Protein AF-A0A5C9AFG9-F1 (afdb_monomer)

InterPro domains:
  IPR008920 Transcription regulator FadR/GntR, C-terminal [G3DSA:1.20.120.530] (1-83)
  IPR008920 Transcription regulator FadR/GntR, C-terminal [SSF48008] (1-80)
  IPR011711 GntR, C-terminal [PF07729] (1-72)

Mean predicted aligned error: 6.06 Å

Radius of gyration: 15.88 Å; Cα contacts (8 Å, |Δi|>4): 44; chains: 1; bounding box: 35×31×38 Å

Solvent-accessible surface area (backbone atoms only — not comparable to full-atom values): 6153 Å² total; per-residue (Å²): 111,56,68,81,66,75,40,68,67,60,36,49,54,49,53,53,53,49,52,53,52,75,70,29,69,68,53,52,56,62,52,67,73,58,77,45,73,65,57,52,52,52,54,52,49,38,53,50,48,28,50,54,22,53,75,70,67,36,66,67,54,26,52,51,33,48,49,52,40,53,50,54,50,50,55,57,52,49,74,75,41,70,74,85,42,93,84,52,68,66,79,78,69,65,85,80,65,78,82,70,74,84,114

pLDDT: mean 86.75, std 11.48, range [39.62, 98.06]

Foldseek 3Di:
DQVVVVDPVSVVVVVVVVVCLVPPPVNVVLCVVVPDPVNVVVLVVLVVQLVVCVVVVPPVSNVQSVLVSVVSVVVSSVVSDPCVDPPDPVVVVDDDDPVVPVD

Structure (mmCIF, N/CA/C/O backbone):
data_AF-A0A5C9AFG9-F1
#
_entry.id   AF-A0A5C9AFG9-F1
#
loop_
_atom_site.group_PDB
_atom_site.id
_atom_site.type_symbol
_atom_site.label_atom_id
_atom_site.label_alt_id
_atom_site.label_comp_id
_atom_site.label_asym_id
_atom_site.label_entity_id
_atom_site.label_seq_id
_atom_site.pdbx_PDB_ins_code
_atom_site.Cartn_x
_atom_site.Cartn_y
_atom_site.Cartn_z
_atom_site.occupancy
_atom_site.B_iso_or_equiv
_atom_site.auth_seq_id
_atom_site.auth_comp_id
_atom_site.auth_asym_id
_atom_site.auth_atom_id
_atom_site.pdbx_PDB_model_num
ATOM 1 N N . ILE A 1 1 ? -3.779 6.088 8.486 1.00 89.94 1 ILE A N 1
ATOM 2 C CA . ILE A 1 1 ? -4.187 4.746 8.984 1.00 89.94 1 ILE A CA 1
ATOM 3 C C . ILE A 1 1 ? -3.295 4.300 10.140 1.00 89.94 1 ILE A C 1
ATOM 5 O O . ILE A 1 1 ? -3.835 4.101 11.216 1.00 89.94 1 ILE A O 1
ATOM 9 N N . ALA A 1 2 ? -1.966 4.207 9.975 1.00 92.06 2 ALA A N 1
ATOM 10 C CA . ALA A 1 2 ? -1.059 3.774 11.050 1.00 92.06 2 ALA A CA 1
ATOM 11 C C . ALA A 1 2 ? -1.222 4.573 12.361 1.00 92.06 2 ALA A C 1
ATOM 13 O O . ALA A 1 2 ? -1.357 3.978 13.422 1.00 92.06 2 ALA A O 1
ATOM 14 N N . GLU A 1 3 ? -1.319 5.904 12.303 1.00 94.94 3 GLU A N 1
ATOM 15 C CA . GLU A 1 3 ? -1.514 6.745 13.502 1.00 94.94 3 GLU A CA 1
ATOM 16 C C . GLU A 1 3 ? -2.829 6.460 14.244 1.00 94.94 3 GLU A C 1
ATOM 18 O O . GLU A 1 3 ? -2.867 6.509 15.471 1.00 94.94 3 GLU A O 1
ATOM 23 N N . ALA A 1 4 ? -3.885 6.065 13.524 1.00 92.00 4 ALA A N 1
ATOM 24 C CA . ALA A 1 4 ? -5.177 5.712 14.117 1.00 92.00 4 ALA A CA 1
ATOM 25 C C . ALA A 1 4 ? -5.125 4.414 14.945 1.00 92.00 4 ALA A C 1
ATOM 27 O O . ALA A 1 4 ? -6.065 4.113 15.674 1.00 92.00 4 ALA A O 1
ATOM 28 N N . THR A 1 5 ? -4.036 3.642 14.852 1.00 90.69 5 THR A N 1
ATOM 29 C CA . THR A 1 5 ? -3.819 2.452 15.689 1.00 90.69 5 THR A CA 1
ATOM 30 C C . THR A 1 5 ? -3.345 2.799 17.101 1.00 90.69 5 THR A C 1
ATOM 32 O O . THR A 1 5 ? -3.291 1.912 17.948 1.00 90.69 5 THR A O 1
ATOM 35 N N . HIS A 1 6 ? -2.967 4.062 17.354 1.00 92.06 6 HIS A N 1
ATOM 36 C CA . HIS A 1 6 ? -2.340 4.514 18.602 1.00 92.06 6 HIS A CA 1
ATOM 37 C C . HIS A 1 6 ? -1.091 3.702 19.004 1.00 92.06 6 HIS A C 1
ATOM 39 O O . HIS A 1 6 ? -0.702 3.678 20.169 1.00 92.06 6 HIS A O 1
ATOM 45 N N . ASN A 1 7 ? -0.433 3.064 18.031 1.00 96.44 7 ASN A N 1
ATOM 46 C CA . ASN A 1 7 ? 0.807 2.323 18.219 1.00 96.44 7 ASN A CA 1
ATOM 47 C C . ASN A 1 7 ? 1.980 3.132 17.649 1.00 96.44 7 ASN A C 1
ATOM 49 O O . ASN A 1 7 ? 2.203 3.164 16.439 1.00 96.44 7 ASN A O 1
ATOM 53 N N . SER A 1 8 ? 2.727 3.801 18.529 1.00 96.12 8 SER A N 1
ATOM 54 C CA . SER A 1 8 ? 3.851 4.664 18.144 1.00 96.12 8 SER A CA 1
ATOM 55 C C . SER A 1 8 ? 4.968 3.908 17.422 1.00 96.12 8 SER A C 1
ATOM 57 O O . SER A 1 8 ? 5.549 4.441 16.481 1.00 96.12 8 SER A O 1
ATOM 59 N N . MET A 1 9 ? 5.228 2.657 17.806 1.00 96.56 9 MET A N 1
ATOM 60 C CA . MET A 1 9 ? 6.228 1.814 17.149 1.00 96.56 9 MET A CA 1
ATOM 61 C C . MET A 1 9 ? 5.818 1.482 15.707 1.00 96.56 9 MET A C 1
ATOM 63 O O . MET A 1 9 ? 6.629 1.631 14.797 1.00 96.56 9 MET A O 1
ATOM 67 N N . LEU A 1 10 ? 4.547 1.130 15.471 1.00 95.06 10 LEU A N 1
ATOM 68 C CA . LEU A 1 10 ? 4.026 0.886 14.118 1.00 95.06 10 LEU A CA 1
ATOM 69 C C . LEU A 1 10 ? 4.152 2.134 13.234 1.00 95.06 10 LEU A C 1
ATOM 71 O O . LEU A 1 10 ? 4.521 2.040 12.065 1.00 95.06 10 LEU A O 1
ATOM 75 N N . VAL A 1 11 ? 3.830 3.303 13.792 1.00 97.25 11 VAL A N 1
ATOM 76 C CA . VAL A 1 11 ? 3.935 4.580 13.079 1.00 97.25 11 VAL A CA 1
ATOM 77 C C . VAL A 1 11 ? 5.379 4.854 12.668 1.00 97.25 11 VAL A C 1
ATOM 79 O O . VAL A 1 11 ? 5.614 5.233 11.521 1.00 97.25 11 VAL A O 1
ATOM 82 N N . GLU A 1 12 ? 6.336 4.638 13.568 1.00 97.12 12 GLU A N 1
ATOM 83 C CA . GLU A 1 12 ? 7.752 4.879 13.289 1.00 97.12 12 GLU A CA 1
ATOM 84 C C . GLU A 1 12 ? 8.300 3.926 12.222 1.00 97.12 12 GLU A C 1
ATOM 86 O O . GLU A 1 12 ? 8.882 4.374 11.235 1.00 97.12 12 GLU A O 1
ATOM 91 N N . LEU A 1 13 ? 8.020 2.624 12.349 1.00 96.06 13 LEU A N 1
ATOM 92 C CA . LEU A 1 13 ? 8.407 1.633 11.341 1.00 96.06 13 LEU A CA 1
ATOM 93 C C . LEU A 1 13 ? 7.829 1.967 9.964 1.00 96.06 13 LEU A C 1
ATOM 95 O O . LEU A 1 13 ? 8.531 1.891 8.955 1.00 96.06 13 LEU A O 1
ATOM 99 N N . PHE A 1 14 ? 6.557 2.372 9.912 1.00 94.69 14 PHE A N 1
ATOM 100 C CA . PHE A 1 14 ? 5.926 2.769 8.659 1.00 94.69 14 PHE A CA 1
ATOM 101 C C . PHE A 1 14 ? 6.631 3.981 8.038 1.00 94.69 14 PHE A C 1
ATOM 103 O O . PHE A 1 14 ? 6.967 3.943 6.855 1.00 94.69 14 PHE A O 1
ATOM 110 N N . ARG A 1 15 ? 6.916 5.029 8.823 1.00 95.38 15 ARG A N 1
ATOM 111 C CA . ARG A 1 15 ? 7.625 6.228 8.341 1.00 95.38 15 ARG A CA 1
ATOM 112 C C . ARG A 1 15 ? 9.012 5.893 7.802 1.00 95.38 15 ARG A C 1
ATOM 114 O O . ARG A 1 15 ? 9.361 6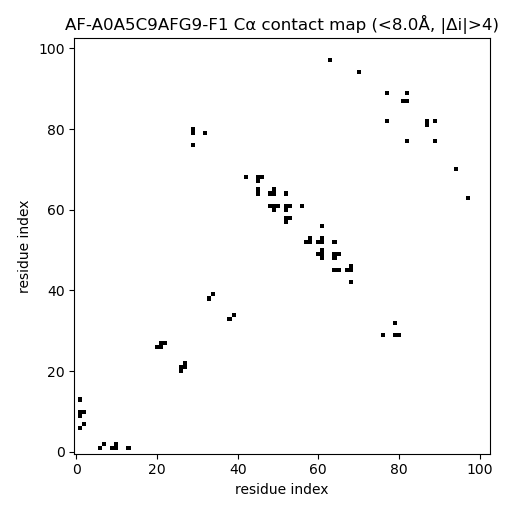.354 6.718 1.00 95.38 15 ARG A O 1
ATOM 121 N N . GLN A 1 16 ? 9.766 5.055 8.509 1.00 96.12 16 GLN A N 1
ATOM 122 C CA . GLN A 1 16 ? 11.079 4.606 8.057 1.00 96.12 16 GLN A CA 1
ATOM 123 C C . GLN A 1 16 ? 10.984 3.819 6.739 1.00 96.12 16 GLN A C 1
ATOM 125 O O . GLN A 1 16 ? 11.708 4.113 5.788 1.00 96.12 16 GLN A O 1
ATOM 130 N N . SER A 1 17 ? 10.042 2.874 6.643 1.00 94.50 17 SER A N 1
ATOM 131 C CA . SER A 1 17 ? 9.822 2.100 5.414 1.00 94.50 17 SER A CA 1
ATOM 132 C C . SER A 1 17 ? 9.437 2.987 4.224 1.00 94.50 17 SER A C 1
ATOM 134 O O . SER A 1 17 ? 9.879 2.757 3.097 1.00 94.50 17 SER A O 1
ATOM 136 N N . TRP A 1 18 ? 8.664 4.046 4.481 1.00 93.50 18 TRP A N 1
ATOM 137 C CA . TRP A 1 18 ? 8.254 5.008 3.468 1.00 93.50 18 TRP A CA 1
ATOM 138 C C . TRP A 1 18 ? 9.445 5.803 2.931 1.00 93.50 18 TRP A C 1
ATOM 140 O O . TRP A 1 18 ? 9.587 5.948 1.719 1.00 93.50 18 TRP A O 1
ATOM 150 N N . GLN A 1 19 ? 10.351 6.234 3.813 1.00 94.94 19 GLN A N 1
ATOM 151 C CA . GLN A 1 19 ? 11.589 6.900 3.403 1.00 94.94 19 GLN A CA 1
ATOM 152 C C . GLN A 1 19 ? 12.470 5.996 2.537 1.00 94.94 19 GLN A C 1
ATOM 154 O O . GLN A 1 19 ? 13.026 6.463 1.546 1.00 94.94 19 GLN A O 1
ATOM 159 N N . TRP A 1 20 ? 12.599 4.707 2.865 1.00 93.62 20 TRP A N 1
ATOM 160 C CA . TRP A 1 20 ? 13.353 3.775 2.018 1.00 93.62 20 TRP A CA 1
ATOM 161 C C . TRP A 1 20 ? 12.731 3.627 0.635 1.00 93.62 20 TRP A C 1
ATOM 163 O O . TRP A 1 20 ? 13.452 3.632 -0.357 1.00 93.62 20 TRP A O 1
ATOM 173 N N . ARG A 1 21 ? 11.400 3.543 0.563 1.00 90.81 21 ARG A N 1
ATOM 174 C CA . ARG A 1 21 ? 10.659 3.472 -0.700 1.00 90.81 21 ARG A CA 1
ATOM 175 C C . ARG A 1 21 ? 10.884 4.717 -1.559 1.00 90.81 21 ARG A C 1
ATOM 177 O O . ARG A 1 21 ? 11.197 4.584 -2.736 1.00 90.81 21 ARG A O 1
ATOM 184 N N . GLU A 1 22 ? 10.736 5.912 -0.989 1.00 89.50 22 GLU A N 1
ATOM 185 C CA . GLU A 1 22 ? 10.886 7.174 -1.730 1.00 89.50 22 GLU A CA 1
ATOM 186 C C . GLU A 1 22 ? 12.317 7.426 -2.211 1.00 89.50 22 GLU A C 1
ATOM 188 O O . GLU A 1 22 ? 12.498 8.036 -3.259 1.00 89.50 22 GLU A O 1
ATOM 193 N N . ASN A 1 23 ? 13.323 6.923 -1.491 1.00 92.19 23 ASN A N 1
ATOM 194 C CA . ASN A 1 23 ? 14.733 7.092 -1.848 1.00 92.19 23 ASN A CA 1
ATOM 195 C C . ASN A 1 23 ? 15.314 5.922 -2.660 1.00 92.19 23 ASN A C 1
ATOM 197 O O . ASN A 1 23 ? 16.511 5.918 -2.941 1.00 92.19 23 ASN A O 1
ATOM 201 N N . ASN A 1 24 ? 14.511 4.919 -3.028 1.00 92.50 24 ASN A N 1
ATOM 202 C CA . ASN A 1 24 ? 14.982 3.769 -3.794 1.00 92.50 24 ASN A CA 1
ATOM 203 C C . ASN A 1 24 ? 14.966 4.084 -5.309 1.00 92.50 24 ASN A C 1
ATOM 205 O O . ASN A 1 24 ? 13.883 4.242 -5.879 1.00 92.50 24 ASN A O 1
ATOM 209 N N . PRO A 1 25 ? 16.128 4.121 -5.998 1.00 90.19 25 PRO A N 1
ATOM 210 C CA . PRO A 1 25 ? 16.189 4.447 -7.426 1.00 90.19 25 PRO A CA 1
ATOM 211 C C . PRO A 1 25 ? 15.383 3.493 -8.315 1.00 90.19 25 PRO A C 1
ATOM 213 O O . PRO A 1 25 ? 14.741 3.935 -9.265 1.00 90.19 25 PRO A O 1
ATOM 216 N N . MET A 1 26 ? 15.363 2.199 -7.981 1.00 84.75 26 MET A N 1
ATOM 217 C CA . MET A 1 26 ? 14.574 1.197 -8.703 1.00 84.75 26 MET A CA 1
ATOM 218 C C . MET A 1 26 ? 13.074 1.465 -8.538 1.00 84.75 26 MET A C 1
ATOM 220 O O . MET A 1 26 ? 12.329 1.420 -9.514 1.00 84.75 26 MET A O 1
ATOM 224 N N . TRP A 1 27 ? 12.635 1.836 -7.330 1.00 86.06 27 TRP A N 1
ATOM 225 C CA . TRP A 1 27 ? 11.240 2.200 -7.077 1.00 86.06 27 TRP A CA 1
ATOM 226 C C . TRP A 1 27 ? 10.803 3.420 -7.897 1.00 86.06 27 TRP A C 1
ATOM 228 O O . TRP A 1 27 ? 9.736 3.398 -8.514 1.00 86.06 27 TRP A O 1
ATOM 238 N N . ILE A 1 28 ? 11.637 4.466 -7.924 1.00 87.12 28 ILE A N 1
ATOM 239 C CA . ILE A 1 28 ? 11.396 5.697 -8.690 1.00 87.12 28 ILE A CA 1
ATOM 240 C C . ILE A 1 28 ? 11.291 5.384 -10.187 1.00 87.12 28 ILE A C 1
ATOM 242 O O . ILE A 1 28 ? 10.342 5.819 -10.839 1.00 87.12 28 ILE A O 1
ATOM 246 N N . GLN A 1 29 ? 12.235 4.606 -10.725 1.00 84.25 29 GLN A N 1
ATOM 247 C CA . GLN A 1 29 ? 12.246 4.231 -12.137 1.00 84.25 29 GLN A CA 1
ATOM 248 C C . GLN A 1 29 ? 10.998 3.431 -12.513 1.00 84.25 29 GLN A C 1
ATOM 250 O O . GLN A 1 29 ? 10.309 3.786 -13.466 1.00 84.25 29 GLN A O 1
ATOM 255 N N . LEU A 1 30 ? 10.655 2.409 -11.728 1.00 81.62 30 LEU A N 1
ATOM 256 C CA . LEU A 1 30 ? 9.480 1.576 -11.971 1.00 81.62 30 LEU A CA 1
ATOM 257 C C . LEU A 1 30 ? 8.180 2.397 -11.927 1.00 81.62 30 LEU A C 1
ATOM 259 O O . LEU A 1 30 ? 7.302 2.224 -12.767 1.00 81.62 30 LEU A O 1
ATOM 263 N N . HIS A 1 31 ? 8.078 3.352 -10.996 1.00 82.12 31 HIS A N 1
ATOM 264 C CA . HIS A 1 31 ? 6.903 4.219 -10.875 1.00 82.12 31 HIS A CA 1
ATOM 265 C C . HIS A 1 31 ? 6.796 5.285 -11.966 1.00 82.12 31 HIS A C 1
ATOM 267 O O . HIS A 1 31 ? 5.690 5.757 -12.220 1.00 82.12 31 HIS A O 1
ATOM 273 N N . SER A 1 32 ? 7.889 5.635 -12.650 1.00 82.75 32 SER A N 1
ATOM 274 C CA . SER A 1 32 ? 7.841 6.565 -13.788 1.00 82.75 32 SER A CA 1
ATOM 275 C C . SER A 1 32 ? 7.000 6.032 -14.957 1.00 82.75 32 SER A C 1
ATOM 277 O O . SER A 1 32 ? 6.435 6.811 -15.720 1.00 82.75 32 SER A O 1
ATOM 279 N N . HIS A 1 33 ? 6.848 4.707 -15.055 1.00 78.44 33 HIS A N 1
ATOM 280 C CA . HIS A 1 33 ? 6.020 4.045 -16.065 1.00 78.44 33 HIS A CA 1
ATOM 281 C C . HIS A 1 33 ? 4.533 3.966 -15.676 1.00 78.44 33 HIS A C 1
ATOM 283 O O . HIS A 1 33 ? 3.694 3.641 -16.513 1.00 78.44 33 HIS A O 1
ATOM 289 N N . LEU A 1 34 ? 4.183 4.294 -14.425 1.00 74.38 34 LEU A N 1
ATOM 290 C CA . LEU A 1 34 ? 2.832 4.144 -13.868 1.00 74.38 34 LEU A CA 1
ATOM 291 C C . LEU A 1 34 ? 1.931 5.370 -14.060 1.00 74.38 34 LEU A C 1
ATOM 293 O O . LEU A 1 34 ? 0.842 5.424 -13.488 1.00 74.38 34 LEU A O 1
ATOM 297 N N . ASP A 1 35 ? 2.341 6.349 -14.867 1.00 67.12 35 ASP A N 1
ATOM 298 C CA . ASP A 1 35 ? 1.577 7.584 -15.091 1.00 67.12 35 ASP A CA 1
ATOM 299 C C . ASP A 1 35 ? 0.336 7.410 -16.000 1.00 67.12 35 ASP A C 1
ATOM 301 O O . ASP A 1 35 ? -0.295 8.385 -16.418 1.00 67.12 35 ASP A O 1
ATOM 305 N N . ASP A 1 36 ? -0.065 6.163 -16.270 1.00 73.19 36 ASP A N 1
ATOM 306 C CA . ASP A 1 36 ? -1.273 5.827 -17.019 1.00 73.19 36 ASP A CA 1
ATOM 307 C C . ASP A 1 36 ? -2.554 6.240 -16.261 1.00 73.19 36 ASP A C 1
ATOM 309 O O . ASP A 1 36 ? -2.795 5.913 -15.092 1.00 73.19 36 ASP A O 1
ATOM 313 N N . SER A 1 37 ? -3.435 6.940 -16.976 1.00 72.31 37 SER A N 1
ATOM 314 C CA . SER A 1 37 ? -4.762 7.336 -16.510 1.00 72.31 37 SER A CA 1
ATOM 315 C C . SER A 1 37 ? -5.651 6.156 -16.094 1.00 72.31 37 SER A C 1
ATOM 317 O O . SER A 1 37 ? -6.514 6.337 -15.229 1.00 72.31 37 SER A O 1
ATOM 319 N N . LEU A 1 38 ? -5.469 4.970 -16.690 1.00 82.19 38 LEU A N 1
ATOM 320 C CA . LEU A 1 38 ? -6.253 3.782 -16.360 1.00 82.19 38 LEU A CA 1
ATOM 321 C C . LEU A 1 38 ? -5.833 3.211 -15.003 1.00 82.19 38 LEU A C 1
ATOM 323 O O . LEU A 1 38 ? -6.684 3.063 -14.125 1.00 82.19 38 LEU A O 1
ATOM 327 N N . TYR A 1 39 ? -4.527 3.016 -14.794 1.00 85.06 39 TYR A N 1
ATOM 328 C CA . TYR A 1 39 ? -3.982 2.548 -13.516 1.00 85.06 39 TYR A CA 1
ATOM 329 C C . TYR A 1 39 ? -4.429 3.432 -12.351 1.00 85.06 39 TYR A C 1
ATOM 331 O O . TYR A 1 39 ? -4.885 2.951 -11.315 1.00 85.06 39 TYR A O 1
ATOM 339 N N . ARG A 1 40 ? -4.371 4.756 -12.540 1.00 86.50 40 ARG A N 1
ATOM 340 C CA . ARG A 1 40 ? -4.787 5.721 -11.517 1.00 86.50 40 ARG A CA 1
ATOM 341 C C . ARG A 1 40 ? -6.257 5.553 -11.116 1.00 86.50 40 ARG A C 1
ATOM 343 O O . ARG A 1 40 ? -6.591 5.759 -9.948 1.00 86.50 40 ARG A O 1
ATOM 350 N N . LYS A 1 41 ? -7.144 5.185 -12.051 1.00 91.19 41 LYS A N 1
ATOM 351 C CA . LYS A 1 41 ? -8.565 4.924 -11.753 1.00 91.19 41 LYS A CA 1
ATOM 352 C C . LYS A 1 41 ? -8.744 3.650 -10.933 1.00 91.19 41 LYS A C 1
ATOM 354 O O . LYS A 1 41 ? -9.512 3.674 -9.973 1.00 91.19 41 LYS A O 1
ATOM 359 N N . GLU A 1 42 ? -8.044 2.580 -11.293 1.00 91.81 42 GLU A N 1
ATOM 360 C CA . GLU A 1 42 ? -8.079 1.296 -10.580 1.00 91.81 42 GLU A CA 1
ATOM 361 C C . GLU A 1 42 ? -7.523 1.450 -9.162 1.00 91.81 42 GLU A C 1
ATOM 363 O O . GLU A 1 42 ? -8.209 1.133 -8.192 1.00 91.81 42 GLU A O 1
ATOM 368 N N . TRP A 1 43 ? -6.358 2.089 -9.034 1.00 92.69 43 TRP A N 1
ATOM 369 C CA . TRP A 1 43 ? -5.738 2.420 -7.753 1.00 92.69 43 TRP A CA 1
ATOM 370 C C . TRP A 1 43 ? -6.682 3.237 -6.860 1.00 92.69 43 TRP A C 1
ATOM 372 O O . TRP A 1 43 ? -6.893 2.911 -5.694 1.00 92.69 43 TRP A O 1
ATOM 382 N N . LEU A 1 44 ? -7.333 4.272 -7.403 1.00 94.88 44 LEU A N 1
ATOM 383 C CA . LEU A 1 44 ? -8.322 5.043 -6.646 1.00 94.88 44 LEU A CA 1
ATOM 384 C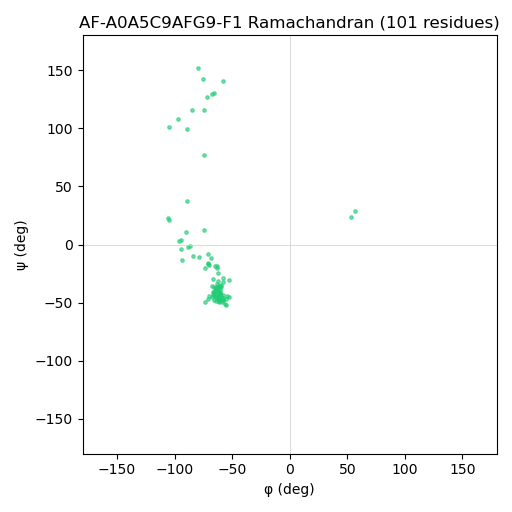 C . LEU A 1 44 ? -9.528 4.183 -6.223 1.00 94.88 44 LEU A C 1
ATOM 386 O O . LEU A 1 44 ? -10.106 4.413 -5.158 1.00 94.88 44 LEU A O 1
ATOM 390 N N . GLY A 1 45 ? -9.922 3.216 -7.052 1.00 96.94 45 GLY A N 1
ATOM 391 C CA . GLY A 1 45 ? -10.951 2.227 -6.741 1.00 96.94 45 GLY A CA 1
ATOM 392 C C . GLY A 1 45 ? -10.598 1.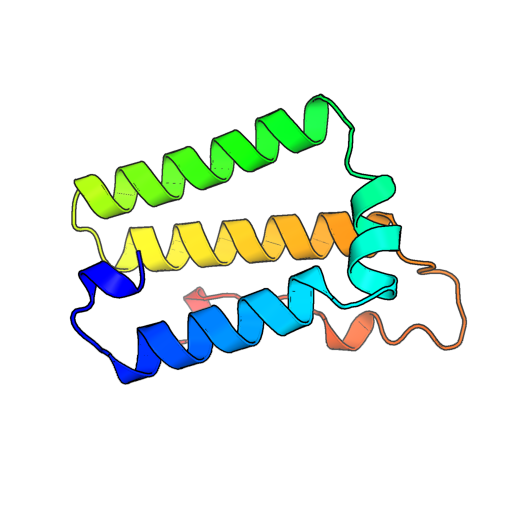399 -5.507 1.00 96.94 45 GLY A C 1
ATOM 393 O O . GLY A 1 45 ? -11.406 1.329 -4.579 1.00 96.94 45 GLY A O 1
ATOM 394 N N . ASP A 1 46 ? -9.382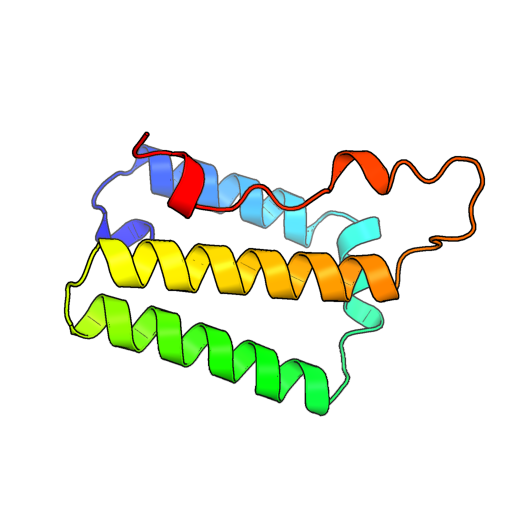 0.861 -5.454 1.00 97.56 46 ASP A N 1
ATOM 395 C CA . ASP A 1 46 ? -8.876 0.095 -4.309 1.00 97.56 46 ASP A CA 1
ATOM 396 C C . ASP A 1 46 ? -8.906 0.925 -3.018 1.00 97.56 46 ASP A C 1
ATOM 398 O O . ASP A 1 46 ? -9.446 0.502 -1.990 1.00 97.56 46 ASP A O 1
ATOM 402 N N . HIS A 1 47 ? -8.406 2.163 -3.080 1.00 97.38 47 HIS A N 1
ATOM 403 C CA . HIS A 1 47 ? -8.378 3.072 -1.928 1.00 97.38 47 HIS A CA 1
ATOM 404 C C . HIS A 1 47 ? -9.778 3.416 -1.410 1.00 97.38 47 HIS A C 1
ATOM 406 O O . HIS A 1 47 ? -9.990 3.492 -0.196 1.00 97.38 47 HIS A O 1
ATOM 412 N N . LYS A 1 48 ? -10.769 3.561 -2.300 1.00 98.00 48 LYS A N 1
ATOM 413 C CA . LYS A 1 48 ? -12.174 3.749 -1.899 1.00 98.00 48 LYS A CA 1
ATOM 414 C C . LYS A 1 48 ? -12.722 2.537 -1.148 1.00 98.00 48 LYS A C 1
ATOM 416 O O . LYS A 1 48 ? -13.465 2.726 -0.186 1.00 98.00 48 LYS A O 1
ATOM 421 N N . GLN A 1 49 ? -12.362 1.317 -1.550 1.00 98.06 49 GLN A N 1
ATOM 422 C CA . GLN A 1 49 ? -12.801 0.097 -0.863 1.00 98.06 49 GLN A CA 1
ATOM 423 C C . GLN A 1 49 ? -12.193 -0.009 0.539 1.00 98.06 49 GLN A C 1
ATOM 425 O O . GLN A 1 49 ? -12.923 -0.254 1.502 1.00 98.06 49 GLN A O 1
ATOM 430 N N . ILE A 1 50 ? -10.889 0.263 0.671 1.00 97.94 50 ILE A N 1
ATOM 431 C CA . ILE A 1 50 ? -10.200 0.321 1.969 1.00 97.94 50 ILE A CA 1
ATOM 432 C C . ILE A 1 50 ? -10.892 1.336 2.882 1.00 97.94 50 ILE A C 1
ATOM 434 O O . ILE A 1 50 ? -11.264 1.013 4.012 1.00 97.94 50 ILE A O 1
ATOM 438 N N . LEU A 1 51 ? -11.112 2.557 2.387 1.00 97.38 51 LEU A N 1
ATOM 439 C CA . LEU A 1 51 ? -11.750 3.616 3.163 1.00 97.38 51 LEU A CA 1
ATOM 440 C C . LEU A 1 51 ? -13.178 3.236 3.581 1.00 97.38 51 LEU A C 1
ATOM 442 O O . LEU A 1 51 ? -13.548 3.431 4.738 1.00 97.38 51 LEU A O 1
ATOM 446 N N . ALA A 1 52 ? -13.970 2.659 2.675 1.00 98.00 52 ALA A N 1
ATOM 447 C CA . ALA A 1 52 ? -15.331 2.225 2.975 1.00 98.00 52 ALA A CA 1
ATOM 448 C C . ALA A 1 52 ? -15.369 1.151 4.076 1.00 98.00 52 ALA A C 1
ATOM 450 O O . ALA A 1 52 ? -16.220 1.220 4.965 1.00 98.00 52 ALA A O 1
ATOM 451 N N . ALA A 1 53 ? -14.444 0.186 4.051 1.00 97.94 53 ALA A N 1
ATOM 452 C CA . ALA A 1 53 ? -14.340 -0.843 5.083 1.00 97.94 53 ALA A CA 1
ATOM 453 C C . ALA A 1 53 ? -13.926 -0.261 6.447 1.00 97.94 53 ALA A C 1
ATOM 455 O O . ALA A 1 53 ? -14.511 -0.610 7.474 1.00 97.94 53 ALA A O 1
ATOM 456 N N . LEU A 1 54 ? -12.986 0.693 6.455 1.00 96.56 54 LEU A N 1
ATOM 457 C CA . LEU A 1 54 ? -12.573 1.406 7.668 1.00 96.56 54 LEU A CA 1
ATOM 458 C C . LEU A 1 54 ? -13.713 2.236 8.275 1.00 96.56 54 LEU A C 1
ATOM 460 O O . LEU A 1 54 ? -13.924 2.179 9.484 1.00 96.56 54 LEU A O 1
ATOM 464 N N . ILE A 1 55 ? -14.487 2.958 7.454 1.00 97.31 55 ILE A N 1
ATOM 465 C CA . ILE A 1 55 ? -15.659 3.733 7.908 1.00 97.31 55 ILE A CA 1
ATOM 466 C C . ILE A 1 55 ? -16.699 2.816 8.559 1.00 97.31 55 ILE A C 1
ATOM 468 O O . ILE A 1 55 ? -17.257 3.151 9.604 1.00 97.31 55 ILE A O 1
ATOM 472 N N . LYS A 1 56 ? -16.930 1.636 7.973 1.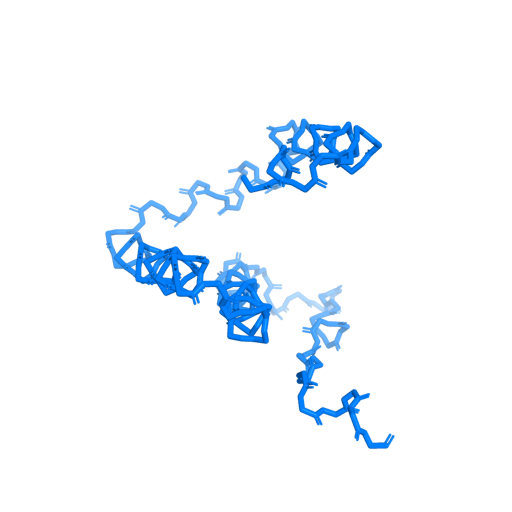00 97.44 56 LYS A N 1
ATOM 473 C CA . LYS A 1 56 ? -17.828 0.609 8.523 1.00 97.44 56 LYS A CA 1
ATOM 474 C C . LYS A 1 56 ? -17.279 -0.077 9.778 1.00 97.44 56 LYS A C 1
ATOM 476 O O . LYS A 1 56 ? -18.016 -0.828 10.408 1.00 97.44 56 LYS A O 1
ATOM 481 N N . LYS A 1 57 ? -16.017 0.179 10.148 1.00 95.88 57 LYS A N 1
ATOM 482 C CA . LYS A 1 57 ? -15.294 -0.488 11.243 1.00 95.88 57 LYS A CA 1
ATOM 483 C C . LYS A 1 57 ? -15.240 -2.013 11.084 1.00 95.88 57 LYS A C 1
ATOM 485 O O . LYS A 1 57 ? -15.156 -2.739 12.072 1.00 95.88 57 LYS A O 1
ATOM 490 N N . ASP A 1 58 ? -15.264 -2.500 9.846 1.00 97.00 58 ASP A N 1
ATOM 491 C CA . ASP A 1 58 ? -15.140 -3.925 9.549 1.00 97.00 58 ASP A CA 1
ATOM 492 C C . ASP A 1 58 ? -13.660 -4.282 9.385 1.00 97.00 58 ASP A C 1
ATOM 494 O O . ASP A 1 58 ? -13.046 -4.046 8.342 1.00 97.00 58 ASP A O 1
ATOM 498 N N . ALA A 1 59 ? -13.076 -4.840 10.446 1.00 93.88 59 ALA A N 1
ATOM 499 C CA . ALA A 1 59 ? -11.662 -5.192 10.473 1.00 93.88 59 ALA A CA 1
ATOM 500 C C . ALA A 1 59 ? -11.293 -6.268 9.436 1.00 93.88 59 ALA A C 1
ATOM 502 O O . ALA A 1 59 ? -10.212 -6.196 8.846 1.00 93.88 59 ALA A O 1
ATOM 503 N N . ARG A 1 60 ? -12.175 -7.249 9.185 1.00 94.88 60 ARG A N 1
ATOM 504 C CA . ARG A 1 60 ? -11.906 -8.326 8.218 1.00 94.88 60 ARG A CA 1
ATOM 505 C C . ARG A 1 60 ? -11.954 -7.778 6.799 1.00 94.88 60 ARG A C 1
ATOM 507 O O . ARG A 1 60 ? -11.020 -8.004 6.034 1.00 94.88 60 ARG A O 1
ATOM 514 N N . ALA A 1 61 ? -12.985 -6.997 6.480 1.00 95.25 61 ALA A N 1
ATOM 515 C CA . ALA A 1 61 ? -13.107 -6.363 5.173 1.00 95.25 61 ALA A CA 1
ATOM 516 C C . ALA A 1 61 ? -11.976 -5.358 4.915 1.00 95.25 61 ALA A C 1
ATOM 518 O O . ALA A 1 61 ? -11.452 -5.311 3.807 1.00 95.25 61 ALA A O 1
ATOM 519 N N . ALA A 1 62 ? -11.545 -4.591 5.923 1.00 96.31 62 ALA A N 1
ATOM 520 C CA . ALA A 1 62 ? -10.433 -3.652 5.772 1.00 96.31 62 ALA A CA 1
ATOM 521 C C . ALA A 1 62 ? -9.106 -4.377 5.501 1.00 96.31 62 ALA A C 1
ATOM 523 O O . ALA A 1 62 ? -8.343 -3.952 4.633 1.00 96.31 62 ALA A O 1
ATOM 524 N N . LYS A 1 63 ? -8.851 -5.496 6.197 1.00 94.50 63 LYS A N 1
ATOM 525 C CA . LYS A 1 63 ? -7.681 -6.352 5.947 1.00 94.50 63 LYS A CA 1
ATOM 526 C C . LYS A 1 63 ? -7.715 -6.940 4.536 1.00 94.50 63 LYS A C 1
ATOM 528 O O . LYS A 1 63 ? -6.706 -6.875 3.839 1.00 94.50 63 LYS A O 1
ATOM 533 N N . LEU A 1 64 ? -8.863 -7.467 4.109 1.00 95.75 64 LEU A N 1
ATOM 534 C CA . LEU A 1 64 ? -9.034 -8.035 2.772 1.00 95.75 64 LEU A CA 1
ATOM 535 C C . LEU A 1 64 ? -8.850 -6.978 1.674 1.00 95.75 64 LEU A C 1
ATOM 537 O O . LEU A 1 64 ? -8.109 -7.215 0.727 1.00 95.75 64 LEU A O 1
ATOM 541 N N . ALA A 1 65 ? -9.460 -5.799 1.824 1.00 96.75 65 ALA A N 1
ATOM 542 C CA . ALA A 1 65 ? -9.335 -4.707 0.860 1.00 96.75 65 ALA A CA 1
ATOM 543 C C . ALA A 1 65 ? -7.886 -4.208 0.740 1.00 96.75 65 ALA A C 1
ATOM 545 O O . ALA A 1 65 ? -7.410 -3.954 -0.363 1.00 96.75 65 ALA A O 1
ATOM 546 N N . MET A 1 66 ? -7.161 -4.109 1.861 1.00 95.88 66 MET A N 1
ATOM 547 C CA . MET A 1 66 ? -5.740 -3.755 1.847 1.00 95.88 66 MET A CA 1
ATOM 548 C C . MET A 1 66 ? -4.889 -4.834 1.168 1.00 95.88 66 MET A C 1
ATOM 550 O O . MET A 1 66 ? -4.009 -4.509 0.380 1.00 95.88 66 MET A O 1
ATOM 554 N N . TRP A 1 67 ? -5.150 -6.113 1.444 1.00 95.50 67 TRP A N 1
ATOM 555 C CA . TRP A 1 67 ? -4.442 -7.211 0.785 1.00 95.50 67 TRP A CA 1
ATOM 556 C C . TRP A 1 67 ? -4.683 -7.214 -0.725 1.00 95.50 67 TRP A C 1
ATOM 558 O O . TRP A 1 67 ? -3.723 -7.277 -1.486 1.00 95.50 67 TRP A O 1
ATOM 568 N N . GLN A 1 68 ? -5.936 -7.045 -1.157 1.00 95.81 68 GLN A N 1
ATOM 569 C CA . GLN A 1 68 ? -6.271 -6.972 -2.578 1.00 95.81 68 GLN A CA 1
ATOM 570 C C . GLN A 1 68 ? -5.594 -5.777 -3.258 1.00 95.81 68 GLN A C 1
ATOM 572 O O . GLN A 1 68 ? -5.074 -5.917 -4.360 1.00 95.81 68 GLN A O 1
ATOM 577 N N . HIS A 1 69 ? -5.545 -4.620 -2.590 1.00 95.50 69 HIS A N 1
ATOM 578 C CA . HIS A 1 69 ? -4.817 -3.456 -3.086 1.00 95.50 69 HIS A CA 1
ATOM 579 C C . HIS A 1 69 ? -3.328 -3.760 -3.312 1.00 95.50 69 HIS A C 1
ATOM 581 O O . HIS A 1 69 ? -2.782 -3.440 -4.367 1.00 95.50 69 HIS A O 1
ATOM 587 N N . LEU A 1 70 ? -2.667 -4.393 -2.339 1.00 93.56 70 LEU A N 1
ATOM 588 C CA . LEU A 1 70 ? -1.254 -4.760 -2.457 1.00 93.56 70 LEU A CA 1
ATOM 589 C C . LEU A 1 70 ? -1.020 -5.793 -3.564 1.00 93.56 70 LEU A C 1
ATOM 591 O O . LEU A 1 70 ? -0.027 -5.693 -4.280 1.00 93.56 70 LEU A O 1
ATOM 595 N N . GLU A 1 71 ? -1.940 -6.740 -3.739 1.00 93.56 71 GLU A N 1
ATOM 596 C CA . GLU A 1 71 ? -1.881 -7.721 -4.820 1.00 93.56 71 GLU A CA 1
ATOM 597 C C . GLU A 1 71 ? -2.007 -7.047 -6.194 1.00 93.56 71 GLU A C 1
ATOM 599 O O . GLU A 1 71 ? -1.190 -7.304 -7.075 1.00 93.56 71 GLU A O 1
ATOM 604 N N . ASN A 1 72 ? -2.946 -6.111 -6.358 1.00 92.94 72 ASN A N 1
ATOM 605 C CA . ASN A 1 72 ? -3.093 -5.336 -7.593 1.00 92.94 72 ASN A CA 1
ATOM 606 C C . ASN A 1 72 ? -1.830 -4.516 -7.901 1.00 92.94 72 ASN A C 1
ATOM 608 O O . ASN A 1 72 ? -1.371 -4.487 -9.044 1.00 92.94 72 ASN A O 1
ATOM 612 N N . VAL A 1 73 ? -1.242 -3.875 -6.882 1.00 90.19 73 VAL A N 1
ATOM 613 C CA . VAL A 1 73 ? 0.027 -3.144 -7.027 1.00 90.19 73 VAL A CA 1
ATOM 614 C C . VAL A 1 73 ? 1.138 -4.097 -7.458 1.00 90.19 73 VAL A C 1
ATOM 616 O O . VAL A 1 73 ? 1.841 -3.792 -8.413 1.00 90.19 73 VAL A O 1
ATOM 619 N N . LYS A 1 74 ? 1.282 -5.261 -6.812 1.00 89.00 74 LYS A N 1
ATOM 620 C CA . LYS A 1 74 ? 2.287 -6.266 -7.179 1.00 89.00 74 LYS A CA 1
ATOM 621 C C . LYS A 1 74 ? 2.153 -6.675 -8.645 1.00 89.00 74 LYS A C 1
ATOM 623 O O . LYS A 1 74 ? 3.138 -6.594 -9.369 1.00 89.00 74 LYS A O 1
ATOM 628 N N . GLN A 1 75 ? 0.953 -7.058 -9.087 1.00 88.44 75 GLN A N 1
ATOM 629 C CA . GLN A 1 75 ? 0.712 -7.457 -10.479 1.00 88.44 75 GLN A CA 1
ATOM 630 C C . GLN A 1 75 ? 1.095 -6.340 -11.453 1.00 88.44 75 GLN A C 1
ATOM 632 O O . GLN A 1 75 ? 1.852 -6.574 -12.391 1.00 88.44 75 GLN A O 1
ATOM 637 N N . ARG A 1 76 ? 0.686 -5.096 -11.169 1.00 87.12 76 ARG A N 1
ATOM 638 C CA . ARG A 1 76 ? 1.058 -3.946 -11.998 1.00 87.12 76 ARG A CA 1
ATOM 639 C C . ARG A 1 76 ? 2.571 -3.727 -12.055 1.00 87.12 76 ARG A C 1
ATOM 641 O O . ARG A 1 76 ? 3.097 -3.414 -13.112 1.00 87.12 76 ARG A O 1
ATOM 648 N N . LEU A 1 77 ? 3.284 -3.866 -10.939 1.00 84.38 77 LEU A N 1
ATOM 649 C CA . LEU A 1 77 ? 4.744 -3.721 -10.914 1.00 84.38 77 LEU A CA 1
ATOM 650 C C . LEU A 1 77 ? 5.453 -4.849 -11.680 1.00 84.38 77 LEU A C 1
ATOM 652 O O . LEU A 1 77 ? 6.457 -4.590 -12.345 1.00 84.38 77 LEU A O 1
ATOM 656 N N . LEU A 1 78 ? 4.926 -6.075 -11.622 1.00 84.81 78 LEU A N 1
ATOM 657 C CA . LEU A 1 78 ? 5.438 -7.213 -12.389 1.00 84.81 78 LEU A CA 1
ATOM 658 C C . LEU A 1 78 ? 5.249 -7.020 -13.901 1.00 84.81 78 LEU A C 1
ATOM 660 O O . LEU A 1 78 ? 6.161 -7.350 -14.647 1.00 84.81 78 LEU A O 1
ATOM 664 N N . GLU A 1 79 ? 4.147 -6.412 -14.356 1.00 82.31 79 GLU A N 1
ATOM 665 C CA . GLU A 1 79 ? 3.933 -6.077 -15.780 1.00 82.31 79 GLU A CA 1
ATOM 666 C C . GLU A 1 79 ? 5.032 -5.168 -16.360 1.00 82.31 79 GLU A C 1
ATOM 668 O O . GLU A 1 79 ? 5.365 -5.275 -17.538 1.00 82.31 79 GLU A O 1
ATOM 673 N N . PHE A 1 80 ? 5.606 -4.277 -15.543 1.00 78.38 80 PHE A N 1
ATOM 674 C CA . PHE A 1 80 ? 6.716 -3.400 -15.946 1.00 78.38 80 PHE A CA 1
ATOM 675 C C . PHE A 1 80 ? 8.099 -3.963 -15.608 1.00 78.38 80 PHE A C 1
ATOM 677 O O . PHE A 1 80 ? 9.114 -3.342 -15.931 1.00 78.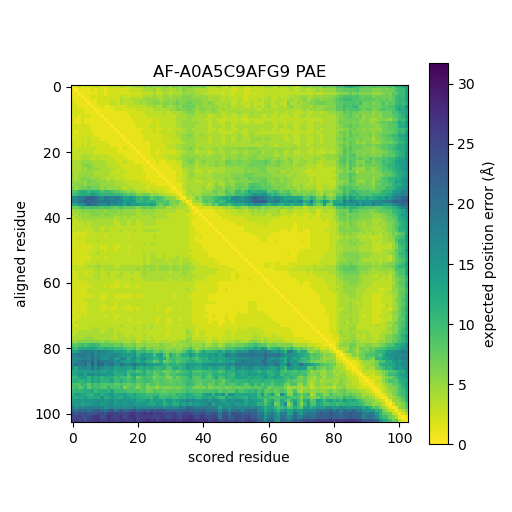38 80 PHE A O 1
ATOM 684 N N . SER A 1 81 ? 8.154 -5.114 -14.942 1.00 76.75 81 SER A N 1
ATOM 685 C CA . SER A 1 81 ? 9.405 -5.817 -14.678 1.00 76.75 81 SER A CA 1
ATOM 686 C C . SER A 1 81 ? 9.832 -6.594 -15.924 1.00 76.75 81 SER A C 1
ATOM 688 O O . SER A 1 81 ? 8.999 -7.003 -16.730 1.00 76.75 81 SER A O 1
ATOM 690 N N . ASN A 1 82 ? 11.137 -6.812 -16.101 1.00 72.56 82 ASN A N 1
ATOM 691 C CA . ASN A 1 82 ? 11.647 -7.642 -17.193 1.00 72.56 82 ASN A CA 1
ATOM 692 C C . ASN A 1 82 ? 11.392 -9.128 -16.888 1.00 72.56 82 ASN A C 1
ATOM 694 O O . ASN A 1 82 ? 12.292 -9.843 -16.456 1.00 72.56 82 ASN A O 1
ATOM 698 N N . VAL A 1 83 ? 10.146 -9.568 -17.066 1.00 67.88 83 VAL A N 1
ATOM 699 C CA . VAL A 1 83 ? 9.696 -10.932 -16.746 1.00 67.88 83 VAL A CA 1
ATOM 700 C C . VAL A 1 83 ? 10.362 -12.013 -17.601 1.00 67.88 83 VAL A C 1
ATOM 702 O O . VAL A 1 83 ? 10.375 -13.175 -17.205 1.00 67.88 83 VAL A O 1
ATOM 705 N N . ASP A 1 84 ? 10.936 -11.625 -18.743 1.00 66.56 84 ASP A N 1
ATOM 706 C CA . ASP A 1 84 ? 11.648 -12.513 -19.666 1.00 66.56 84 ASP A CA 1
ATOM 707 C C . ASP A 1 84 ? 13.145 -12.665 -19.318 1.00 66.56 84 ASP A C 1
ATOM 709 O O . ASP A 1 84 ? 13.869 -13.403 -19.993 1.00 66.56 84 ASP A O 1
ATOM 713 N N . ASP A 1 85 ? 13.641 -11.972 -18.284 1.00 76.44 85 ASP A N 1
ATOM 714 C CA . ASP A 1 85 ? 15.013 -12.146 -17.808 1.00 76.44 85 ASP A CA 1
ATOM 715 C C . ASP A 1 85 ? 15.188 -13.542 -17.190 1.00 76.44 85 ASP A C 1
ATOM 717 O O . ASP A 1 85 ? 14.435 -13.959 -16.313 1.00 76.44 85 ASP A O 1
ATOM 721 N N . ILE A 1 86 ? 16.226 -14.268 -17.607 1.00 72.81 86 ILE A N 1
ATOM 722 C CA . ILE A 1 86 ? 16.548 -15.602 -17.081 1.00 72.81 86 ILE A CA 1
ATOM 723 C C . ILE A 1 86 ? 16.906 -15.591 -15.587 1.00 72.81 86 ILE A C 1
ATOM 725 O O . ILE A 1 86 ? 16.886 -16.642 -14.947 1.00 72.81 86 ILE A O 1
ATOM 729 N N . TYR A 1 87 ? 17.253 -14.424 -15.041 1.00 78.50 87 TYR A N 1
ATOM 730 C CA . TYR A 1 87 ? 17.511 -14.220 -13.617 1.00 78.50 87 TYR A CA 1
ATOM 731 C C . TYR A 1 87 ? 16.294 -13.673 -12.862 1.00 78.50 87 TYR A C 1
ATOM 733 O O . TYR A 1 87 ? 16.404 -13.397 -11.668 1.00 78.50 87 TYR A O 1
ATOM 741 N N . PHE A 1 88 ? 15.147 -13.508 -13.527 1.00 78.25 88 PHE A N 1
ATOM 742 C CA . PHE A 1 88 ? 13.925 -13.054 -12.882 1.00 78.25 88 PHE A CA 1
ATOM 743 C C . PHE A 1 88 ? 13.313 -14.168 -12.030 1.00 78.25 88 PHE A C 1
ATOM 745 O O . PHE A 1 88 ? 12.846 -15.196 -12.520 1.00 78.25 88 PHE A O 1
ATOM 752 N N . ASP A 1 89 ? 13.270 -13.942 -10.725 1.00 78.38 89 ASP A N 1
ATOM 753 C CA . ASP A 1 89 ? 12.737 -14.849 -9.715 1.00 78.38 89 ASP A CA 1
ATOM 754 C C . ASP A 1 89 ? 11.234 -14.631 -9.466 1.00 78.38 89 ASP A C 1
ATOM 756 O O . ASP A 1 89 ? 10.748 -14.759 -8.343 1.00 78.38 89 ASP A O 1
ATOM 760 N N . GLY A 1 90 ? 10.468 -14.344 -10.526 1.00 74.44 90 GLY A N 1
ATOM 761 C CA . GLY A 1 90 ? 9.037 -14.016 -10.456 1.00 74.44 90 GLY A CA 1
ATOM 762 C C . GLY A 1 90 ? 8.180 -15.034 -9.691 1.00 74.44 90 GLY A C 1
ATOM 763 O O . GLY A 1 90 ? 7.223 -14.653 -9.019 1.00 74.44 90 GLY A O 1
ATOM 764 N N . TYR A 1 91 ? 8.571 -16.312 -9.720 1.00 77.81 91 TYR A N 1
ATOM 765 C CA . TYR A 1 91 ? 7.916 -17.406 -8.994 1.00 77.81 91 TYR A CA 1
ATOM 766 C C . TYR A 1 91 ? 7.972 -17.259 -7.460 1.00 77.81 91 TYR A C 1
ATOM 768 O O . TYR A 1 91 ? 7.171 -17.865 -6.754 1.00 77.81 91 TYR A O 1
ATOM 776 N N . LEU A 1 92 ? 8.898 -16.461 -6.908 1.00 81.25 92 LEU A N 1
ATOM 777 C CA . L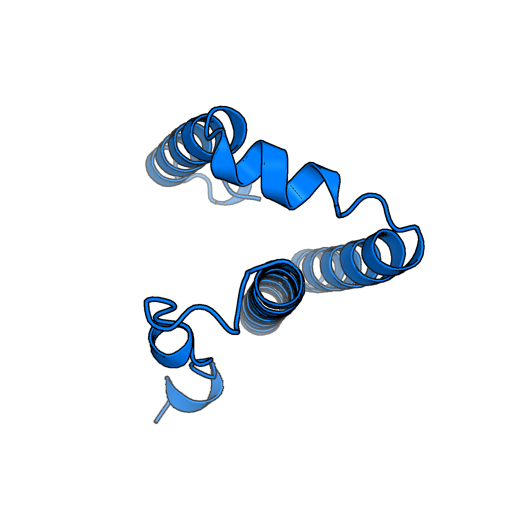EU A 1 92 ? 8.949 -16.175 -5.467 1.00 81.25 92 LEU A CA 1
ATOM 778 C C . LEU A 1 92 ? 7.806 -15.266 -5.004 1.00 81.25 92 LEU A C 1
ATOM 780 O O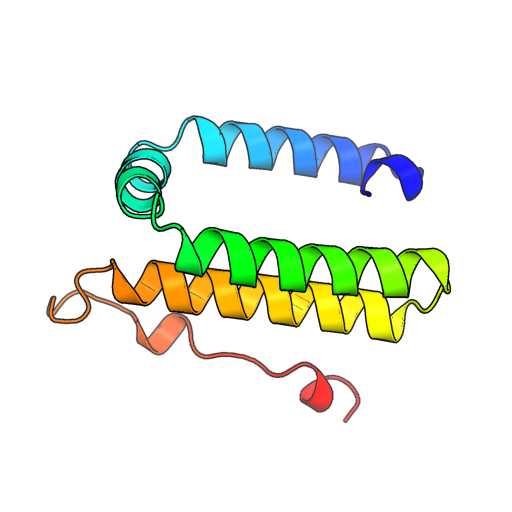 . LEU A 1 92 ? 7.533 -15.184 -3.806 1.00 81.25 92 LEU A O 1
ATOM 784 N N . PHE A 1 93 ? 7.142 -14.584 -5.936 1.00 80.81 93 PHE A N 1
ATOM 785 C CA . PHE A 1 93 ? 6.124 -13.578 -5.652 1.00 80.81 93 PHE A CA 1
ATOM 786 C C . PHE A 1 93 ? 4.698 -14.078 -5.920 1.00 80.81 93 PHE A C 1
ATOM 788 O O . PHE A 1 93 ? 3.775 -13.269 -6.067 1.00 80.81 93 PHE A O 1
ATOM 795 N N . ASP A 1 94 ? 4.495 -15.397 -5.946 1.00 81.88 94 ASP A N 1
ATOM 796 C CA . ASP A 1 94 ? 3.173 -16.014 -6.051 1.00 81.88 94 ASP A CA 1
ATOM 797 C C . ASP A 1 94 ? 2.247 -15.573 -4.907 1.00 81.88 94 ASP A C 1
ATOM 799 O O . ASP A 1 94 ? 2.642 -15.405 -3.750 1.00 81.88 94 ASP A O 1
ATOM 803 N N . SER A 1 95 ? 0.977 -15.343 -5.239 1.00 79.38 95 SER A N 1
ATOM 804 C CA . SER A 1 95 ? 0.000 -14.791 -4.300 1.00 79.38 95 SER A CA 1
ATOM 805 C C . SER A 1 95 ? -0.379 -15.828 -3.241 1.00 79.38 95 SER A C 1
ATOM 807 O O . SER A 1 95 ? -0.836 -16.925 -3.565 1.00 79.38 95 SER A O 1
ATOM 809 N N . TRP A 1 96 ? -0.267 -15.462 -1.961 1.00 74.56 96 TRP A N 1
ATOM 810 C CA . TRP A 1 96 ? -0.779 -16.278 -0.858 1.00 74.56 96 TRP A CA 1
ATOM 811 C C . TRP A 1 96 ? -2.164 -15.777 -0.426 1.00 74.56 96 TRP A C 1
ATOM 813 O O . TRP A 1 96 ? -2.256 -14.691 0.159 1.00 74.56 96 TRP A O 1
ATOM 823 N N . PRO A 1 97 ? -3.252 -16.515 -0.713 1.00 75.25 97 PRO A N 1
ATOM 824 C CA . PRO A 1 97 ? -4.597 -16.008 -0.493 1.00 75.25 97 PRO A CA 1
ATOM 825 C C . PRO A 1 97 ? -4.963 -16.030 1.001 1.00 75.25 97 PRO A C 1
ATOM 827 O O . PRO A 1 97 ? -4.571 -16.921 1.759 1.00 75.25 97 PRO A O 1
ATOM 830 N N . LEU A 1 98 ? -5.687 -14.996 1.445 1.00 71.12 98 LEU A N 1
ATOM 831 C CA . LEU A 1 98 ? -6.032 -14.799 2.860 1.00 71.12 98 LEU A CA 1
ATOM 832 C C . LEU A 1 98 ? -7.060 -15.804 3.403 1.00 71.12 98 LEU A C 1
ATOM 834 O O . LEU A 1 98 ? -7.188 -15.928 4.617 1.00 71.12 98 LEU A O 1
ATOM 838 N N . ASP A 1 99 ? -7.768 -16.521 2.534 1.00 67.38 99 ASP A N 1
ATOM 839 C CA . ASP A 1 99 ? -8.721 -17.579 2.890 1.00 67.38 99 ASP A CA 1
ATOM 840 C C . ASP A 1 99 ? -8.043 -18.846 3.443 1.00 67.38 99 ASP A C 1
ATOM 842 O O . ASP A 1 99 ? -8.684 -19.639 4.126 1.00 67.38 99 ASP A O 1
ATOM 846 N N . LYS A 1 100 ? -6.736 -19.018 3.209 1.00 57.41 100 LYS A N 1
ATOM 847 C CA . LYS A 1 100 ? -5.953 -20.172 3.679 1.00 57.41 100 LYS A CA 1
ATOM 848 C C . LYS A 1 100 ? -5.382 -20.033 5.094 1.00 57.41 100 LYS A C 1
ATOM 850 O O . LYS A 1 100 ? -4.694 -20.941 5.546 1.00 57.41 100 LYS A O 1
ATOM 855 N N . VAL A 1 101 ? -5.606 -18.909 5.779 1.00 55.28 101 VAL A N 1
ATOM 856 C CA . VAL A 1 101 ? -5.012 -18.630 7.106 1.00 55.28 101 VAL A CA 1
ATOM 857 C C . VAL A 1 101 ? -5.927 -19.053 8.269 1.00 55.28 101 VAL A C 1
ATOM 859 O O . VAL A 1 101 ? -5.450 -19.184 9.391 1.00 55.28 101 VAL A O 1
ATOM 862 N N . ASP A 1 102 ? -7.204 -19.340 7.998 1.00 49.94 102 ASP A N 1
ATOM 863 C CA . ASP A 1 102 ? -8.199 -19.745 9.006 1.00 49.94 102 ASP A CA 1
ATOM 864 C C . ASP A 1 102 ? -8.542 -21.261 8.957 1.00 49.94 102 ASP A C 1
ATOM 866 O O . ASP A 1 102 ? -9.625 -21.656 9.394 1.00 49.94 102 ASP A O 1
ATOM 870 N N . ALA A 1 103 ? -7.648 -22.107 8.418 1.00 39.62 103 ALA A N 1
ATOM 871 C CA . ALA A 1 103 ? -7.793 -23.573 8.359 1.00 39.62 103 ALA A CA 1
ATOM 872 C C . ALA A 1 103 ? -6.940 -24.299 9.411 1.00 39.62 103 ALA A C 1
ATOM 874 O O . ALA A 1 103 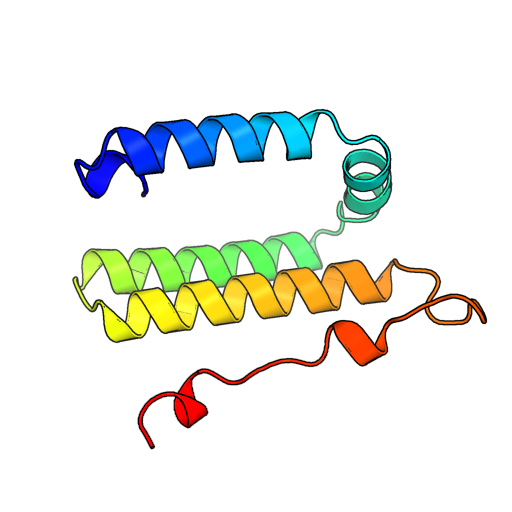? -5.766 -23.905 9.595 1.00 39.62 103 ALA A O 1
#

Organism: Escherichia coli (NCBI:txid562)

Secondary structure (DSSP, 8-state):
-GGGGT-HHHHHHHHHHHHHHHT-HHHHHHHHTT--HHHHHHHHHHHHHHHHHHHTT-HHHHHHHHHHHHHHHHHHHHHTS-TT-TT--GGGG----GGGS--

Sequence (103 aa):
IAEATHNSMLVELFRQSWQWRENNPMWIQLHSHLDDSLYRKEWLGDHKQILAALIKKDARAAKLAMWQHLENVKQRLLEFSNVDDIYFDGYLFDSWPLDKVDA